Protein AF-A0A953S0T3-F1 (afdb_monomer)

Radius of gyration: 18.78 Å; Cα contacts (8 Å, |Δi|>4): 142; chains: 1; bounding box: 62×31×55 Å

Nearest PDB structures (foldseek):
  2xtl-assembly1_A  TM=3.309E-01  e=1.753E+00  Streptococcus agalactiae 515

Foldseek 3Di:
DDWDQFPLRWTKFFDEAPPVLLVQLQVLLVVQCVVVVHDPLVCPPDPVSLVVSCVSSVPDPSNVVSQQSRQQPMDINNHGDDPVCVVDVSSVRRVVVSSSVSCCRRPVVVSVVVSVPCVVVPPDDPPPPDPDD

Structure (mmCIF, N/CA/C/O backbone):
data_AF-A0A953S0T3-F1
#
_entry.id   AF-A0A953S0T3-F1
#
loop_
_atom_site.group_PDB
_atom_site.id
_atom_site.type_symbol
_atom_site.label_atom_id
_atom_site.label_alt_id
_atom_site.label_comp_id
_atom_site.label_asym_id
_atom_site.label_entity_id
_atom_site.label_seq_id
_atom_site.pdbx_PDB_ins_code
_atom_site.Cartn_x
_atom_site.Cartn_y
_atom_site.Cartn_z
_atom_site.occupancy
_atom_site.B_iso_or_equiv
_atom_site.auth_seq_id
_atom_site.auth_comp_id
_atom_site.auth_asym_id
_atom_site.auth_atom_id
_atom_site.pdbx_PDB_model_num
ATOM 1 N N . MET A 1 1 ? 7.755 2.060 11.336 1.00 82.44 1 MET A N 1
ATOM 2 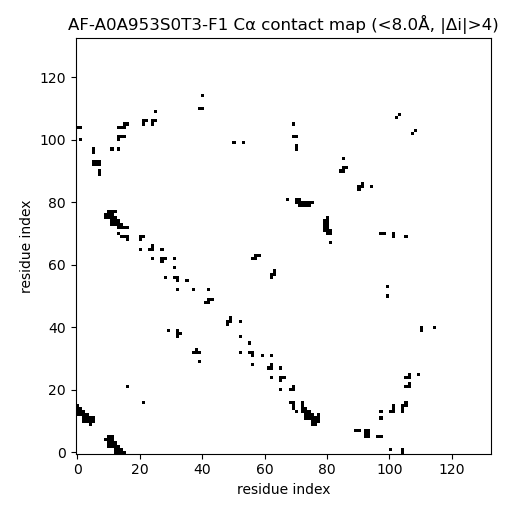C CA . MET A 1 1 ? 6.330 2.120 11.718 1.00 82.44 1 MET A CA 1
ATOM 3 C C . MET A 1 1 ? 5.862 3.518 11.387 1.00 82.44 1 MET A C 1
ATOM 5 O O . MET A 1 1 ? 6.546 4.447 11.795 1.00 82.44 1 MET A O 1
ATOM 9 N N . ASN A 1 2 ? 4.791 3.651 10.609 1.00 92.19 2 ASN A N 1
ATOM 10 C CA . ASN A 1 2 ? 4.176 4.945 10.306 1.00 92.19 2 ASN A CA 1
ATOM 11 C C . ASN A 1 2 ? 2.761 4.982 10.904 1.00 92.19 2 ASN A C 1
ATOM 13 O O . ASN A 1 2 ? 2.133 3.929 11.014 1.00 92.19 2 ASN A O 1
ATOM 17 N N . GLN A 1 3 ? 2.275 6.152 11.314 1.00 96.38 3 GLN A N 1
ATOM 18 C CA . GLN A 1 3 ? 0.939 6.319 11.888 1.00 96.38 3 GLN A CA 1
ATOM 19 C C . GLN A 1 3 ? 0.301 7.608 11.371 1.00 96.38 3 GLN A C 1
ATOM 21 O O . GLN A 1 3 ? 0.968 8.639 11.308 1.00 96.38 3 GLN A O 1
ATOM 26 N N . PHE A 1 4 ? -0.987 7.550 11.037 1.00 97.31 4 PHE A N 1
ATOM 27 C CA . PHE A 1 4 ? -1.764 8.708 10.597 1.00 97.31 4 PHE A CA 1
ATOM 28 C C . PHE A 1 4 ? -3.256 8.538 10.914 1.00 97.31 4 PHE A C 1
ATOM 30 O O . PHE A 1 4 ? -3.719 7.437 11.216 1.00 97.31 4 PHE A O 1
ATOM 37 N N . THR A 1 5 ? -4.007 9.636 10.853 1.00 97.94 5 THR A N 1
ATOM 38 C CA . THR A 1 5 ? -5.472 9.621 10.955 1.00 97.94 5 THR A CA 1
ATOM 39 C C . THR A 1 5 ? -6.051 9.586 9.548 1.00 97.94 5 THR A C 1
ATOM 41 O O . THR A 1 5 ? -5.805 10.515 8.783 1.00 97.94 5 THR A O 1
ATOM 44 N N . GLY A 1 6 ? -6.792 8.529 9.215 1.00 96.44 6 GLY A N 1
ATOM 45 C CA . GLY A 1 6 ? -7.418 8.379 7.902 1.00 96.44 6 GLY A CA 1
ATOM 46 C C . GLY A 1 6 ? -8.620 9.316 7.700 1.00 96.44 6 GLY A C 1
ATOM 47 O O . GLY A 1 6 ? -9.127 9.887 8.676 1.00 96.44 6 GLY A O 1
ATOM 48 N N . PRO A 1 7 ? -9.128 9.462 6.463 1.00 97.25 7 PRO A N 1
ATOM 49 C CA . PRO A 1 7 ? -10.272 10.315 6.142 1.00 97.25 7 PRO A CA 1
ATOM 50 C C . PRO A 1 7 ? -11.564 9.937 6.875 1.00 97.25 7 PRO A C 1
ATOM 52 O O . PRO A 1 7 ? -12.424 10.792 7.083 1.00 97.25 7 PRO A O 1
ATOM 55 N N . SER A 1 8 ? -11.713 8.681 7.308 1.00 96.75 8 SER A N 1
ATOM 56 C CA . SER A 1 8 ? -12.836 8.253 8.149 1.00 96.75 8 SER A CA 1
ATOM 57 C C . SER A 1 8 ? -12.698 8.697 9.619 1.00 96.75 8 SER A C 1
ATOM 59 O O . SER A 1 8 ? -13.555 8.371 10.440 1.00 96.75 8 SER A O 1
ATOM 61 N N . GLY A 1 9 ? -11.586 9.334 9.998 1.00 96.88 9 GLY A N 1
ATOM 62 C CA . GLY A 1 9 ? -11.219 9.632 11.385 1.00 96.88 9 GLY A CA 1
ATOM 63 C C . GLY A 1 9 ? -10.590 8.457 12.146 1.00 96.88 9 GLY A C 1
ATOM 64 O O . GLY A 1 9 ? -10.276 8.597 13.328 1.00 96.88 9 GLY A O 1
ATOM 65 N N . ALA A 1 10 ? -10.393 7.298 11.506 1.00 97.62 10 ALA A N 1
ATOM 66 C CA . ALA A 1 10 ? -9.772 6.141 12.143 1.00 97.62 10 ALA A CA 1
ATOM 67 C C . ALA A 1 10 ? -8.254 6.324 12.296 1.00 97.62 10 ALA A C 1
ATOM 69 O O . ALA A 1 10 ? -7.575 6.842 11.413 1.00 97.62 10 ALA A O 1
ATOM 70 N N . ASN A 1 11 ? -7.699 5.844 13.410 1.00 98.12 11 ASN A N 1
ATOM 71 C CA . ASN A 1 11 ? -6.252 5.797 13.604 1.00 98.12 11 ASN A CA 1
ATOM 72 C C . ASN A 1 11 ? -5.649 4.610 12.838 1.00 98.12 11 ASN A C 1
ATOM 74 O O 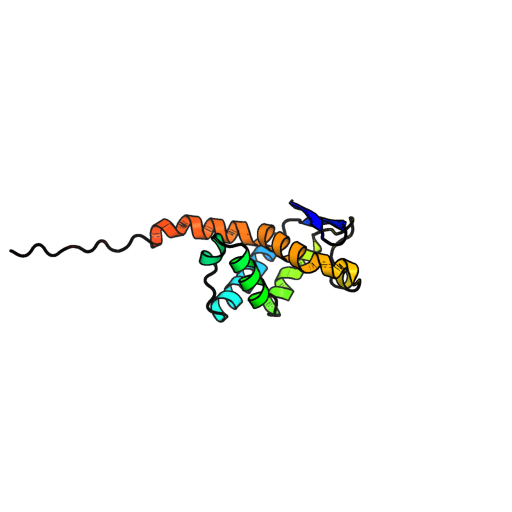. ASN A 1 11 ? -6.012 3.461 13.112 1.00 98.12 11 ASN A O 1
ATOM 78 N N . ILE A 1 12 ? -4.723 4.879 11.920 1.00 98.44 12 ILE A N 1
ATOM 79 C CA . ILE A 1 12 ? -4.066 3.884 11.072 1.00 98.44 12 ILE A CA 1
ATOM 80 C C . ILE A 1 12 ? -2.613 3.704 11.505 1.00 98.44 12 ILE A C 1
ATOM 82 O O . ILE A 1 12 ? -1.873 4.674 11.653 1.00 98.44 12 ILE A O 1
ATOM 86 N N . ILE A 1 13 ? -2.177 2.451 11.652 1.00 98.19 13 ILE A N 1
ATOM 87 C CA . ILE A 1 13 ? -0.785 2.091 11.943 1.00 98.19 13 ILE A CA 1
ATOM 88 C C . ILE A 1 13 ? -0.255 1.198 10.825 1.00 98.19 13 ILE A C 1
ATOM 90 O O . ILE A 1 13 ? -0.704 0.064 10.656 1.00 98.19 13 ILE A O 1
ATOM 94 N N . ILE A 1 14 ? 0.756 1.682 10.109 1.00 98.00 14 ILE A N 1
ATOM 95 C CA . ILE A 1 14 ? 1.440 0.956 9.042 1.00 98.00 14 ILE A CA 1
ATOM 96 C C . ILE A 1 14 ? 2.682 0.264 9.597 1.00 98.00 14 ILE A C 1
ATOM 98 O O . ILE A 1 14 ? 3.609 0.893 10.131 1.00 98.00 14 ILE A O 1
ATOM 102 N N . GLN A 1 15 ? 2.710 -1.057 9.446 1.00 97.06 15 GLN A N 1
ATOM 103 C CA . GLN A 1 15 ? 3.824 -1.898 9.863 1.00 97.06 15 GLN A CA 1
ATOM 104 C C . GLN A 1 15 ? 4.624 -2.368 8.652 1.00 97.06 15 GLN A C 1
ATOM 106 O O . GLN A 1 15 ? 4.063 -2.721 7.617 1.00 97.06 15 GLN A O 1
ATOM 111 N N . ALA A 1 16 ? 5.948 -2.404 8.803 1.00 96.81 16 ALA A N 1
ATOM 112 C CA . ALA A 1 16 ? 6.803 -3.011 7.796 1.00 96.81 16 ALA A CA 1
ATOM 113 C C . ALA A 1 16 ? 6.529 -4.521 7.723 1.00 96.81 16 ALA A C 1
ATOM 115 O O . ALA A 1 16 ? 6.386 -5.209 8.746 1.00 96.81 16 ALA A O 1
ATOM 116 N N . ALA A 1 17 ? 6.451 -5.023 6.501 1.00 97.00 17 ALA A N 1
ATOM 117 C CA . ALA A 1 17 ? 6.328 -6.429 6.201 1.00 97.00 17 ALA A CA 1
ATOM 118 C C . ALA A 1 17 ? 7.693 -7.125 6.306 1.00 97.00 17 ALA A C 1
ATOM 120 O O . ALA A 1 17 ? 8.742 -6.492 6.146 1.00 97.00 17 ALA A O 1
ATOM 121 N N . PRO A 1 18 ? 7.711 -8.440 6.579 1.00 97.06 18 PRO A N 1
ATOM 122 C CA . PRO A 1 18 ? 8.911 -9.242 6.442 1.00 97.06 18 PRO A CA 1
ATOM 123 C C . PRO A 1 18 ? 9.482 -9.127 5.028 1.00 97.06 18 PRO A C 1
ATOM 125 O O . PRO A 1 18 ? 8.752 -8.981 4.047 1.00 97.06 18 PRO A O 1
ATOM 128 N N . TRP A 1 19 ? 10.802 -9.271 4.922 1.00 95.94 19 TRP A N 1
ATOM 129 C CA . TRP A 1 19 ? 11.514 -9.169 3.650 1.00 95.94 19 TRP A CA 1
ATOM 130 C C . TRP A 1 19 ? 10.902 -9.986 2.491 1.00 95.94 19 TRP A C 1
ATOM 132 O O . TRP A 1 19 ? 10.799 -9.440 1.392 1.00 95.94 19 TRP A O 1
ATOM 142 N N . PRO A 1 20 ? 10.458 -11.249 2.682 1.00 97.44 20 PRO A N 1
ATOM 143 C CA . PRO A 1 20 ? 9.842 -12.019 1.602 1.00 97.44 20 PRO A CA 1
ATOM 144 C C . PRO A 1 20 ? 8.604 -11.356 0.990 1.00 97.44 20 PRO A C 1
ATOM 146 O O . PRO A 1 20 ? 8.437 -11.409 -0.226 1.00 97.44 20 PRO A O 1
ATOM 149 N N . ASP A 1 21 ? 7.766 -10.718 1.806 1.00 97.25 21 ASP A N 1
ATOM 150 C CA . ASP A 1 21 ? 6.511 -10.111 1.355 1.00 97.25 21 ASP A CA 1
ATOM 151 C C . ASP A 1 21 ? 6.781 -8.772 0.666 1.00 97.25 21 ASP A C 1
ATOM 153 O O . ASP A 1 21 ? 6.333 -8.555 -0.459 1.00 97.25 21 ASP A O 1
ATOM 157 N N . ALA A 1 22 ? 7.643 -7.936 1.258 1.00 95.19 22 ALA A N 1
ATOM 158 C CA . ALA A 1 22 ? 8.103 -6.696 0.631 1.00 95.19 22 ALA A CA 1
ATOM 159 C C . ALA A 1 22 ? 8.765 -6.953 -0.738 1.00 95.19 22 ALA A C 1
ATOM 161 O O . ALA A 1 22 ? 8.525 -6.235 -1.711 1.00 95.19 22 ALA A O 1
ATOM 162 N N . LYS A 1 23 ? 9.562 -8.026 -0.851 1.00 95.62 23 LYS A N 1
ATOM 163 C CA . LYS A 1 23 ? 10.194 -8.429 -2.114 1.00 95.62 23 LYS A CA 1
ATOM 164 C C . LYS A 1 23 ? 9.174 -8.919 -3.147 1.00 95.62 23 LYS A C 1
ATOM 166 O O . LYS A 1 23 ? 9.324 -8.591 -4.323 1.00 95.62 23 LYS A O 1
ATOM 171 N N . LYS A 1 24 ? 8.157 -9.687 -2.742 1.00 96.31 24 LYS A N 1
ATOM 172 C CA . LYS A 1 24 ? 7.068 -10.107 -3.642 1.00 96.31 24 LYS A CA 1
ATOM 173 C C . LYS A 1 24 ? 6.302 -8.900 -4.176 1.00 96.31 24 LYS A C 1
ATOM 175 O O . LYS A 1 24 ? 6.114 -8.816 -5.385 1.00 96.31 24 LYS A O 1
ATOM 180 N N . LEU A 1 25 ? 5.954 -7.952 -3.302 1.00 94.06 25 LEU A N 1
ATOM 181 C CA . LEU A 1 25 ? 5.289 -6.708 -3.687 1.00 94.06 25 LEU A CA 1
ATOM 182 C C . LEU A 1 25 ? 6.125 -5.923 -4.702 1.00 94.06 25 LEU A C 1
ATOM 184 O O . LEU A 1 25 ? 5.619 -5.570 -5.763 1.00 94.06 25 LEU A O 1
ATOM 188 N N . LYS A 1 26 ? 7.427 -5.741 -4.440 1.00 92.25 26 LYS A N 1
ATOM 189 C CA . LYS A 1 26 ? 8.361 -5.122 -5.397 1.00 92.25 26 LYS A CA 1
ATOM 190 C C . LYS A 1 26 ? 8.304 -5.805 -6.764 1.00 92.25 26 LYS A C 1
ATOM 192 O O . LYS A 1 26 ? 8.154 -5.127 -7.771 1.00 92.25 26 LYS A O 1
ATOM 197 N N . MET A 1 27 ? 8.442 -7.130 -6.804 1.00 93.25 27 MET A N 1
ATOM 198 C CA . MET A 1 27 ? 8.482 -7.883 -8.062 1.00 93.25 27 MET A CA 1
ATOM 199 C C . MET A 1 27 ? 7.167 -7.796 -8.844 1.00 93.25 27 MET A C 1
ATOM 201 O O . MET A 1 27 ? 7.204 -7.733 -10.071 1.00 93.25 27 MET A O 1
ATOM 205 N N . ALA A 1 28 ? 6.026 -7.804 -8.150 1.00 93.62 28 ALA A N 1
ATOM 206 C CA . ALA A 1 28 ? 4.718 -7.640 -8.774 1.00 93.62 28 ALA A CA 1
ATOM 207 C C . ALA A 1 28 ? 4.573 -6.234 -9.372 1.00 93.62 28 ALA A C 1
ATOM 209 O O . ALA A 1 28 ? 4.320 -6.101 -10.565 1.00 93.62 28 ALA A O 1
ATOM 210 N N . VAL A 1 29 ? 4.850 -5.193 -8.580 1.00 90.19 29 VAL A N 1
ATOM 211 C CA . VAL A 1 29 ? 4.784 -3.795 -9.030 1.00 90.19 29 VAL A CA 1
ATOM 212 C C . VAL A 1 29 ? 5.737 -3.538 -10.198 1.00 90.19 29 VAL A C 1
ATOM 214 O O . VAL A 1 29 ? 5.344 -2.908 -11.170 1.00 90.19 29 VAL A O 1
ATOM 217 N N . GLU A 1 30 ? 6.969 -4.052 -10.154 1.00 89.06 30 GLU A N 1
ATOM 218 C CA . GLU A 1 30 ? 7.938 -3.928 -11.253 1.00 89.06 30 GLU A CA 1
ATOM 219 C C . GLU A 1 30 ? 7.462 -4.575 -12.547 1.00 89.06 30 GLU A C 1
ATOM 221 O O . GLU A 1 30 ? 7.640 -3.998 -13.619 1.00 89.06 30 GLU A O 1
ATOM 226 N N . ARG A 1 31 ? 6.857 -5.761 -12.458 1.00 91.19 31 ARG A N 1
ATOM 227 C CA . ARG A 1 31 ? 6.341 -6.470 -13.628 1.00 91.19 31 ARG A CA 1
ATOM 228 C C . ARG A 1 31 ? 5.209 -5.691 -14.288 1.00 91.19 31 ARG A C 1
ATOM 230 O O . ARG A 1 31 ? 5.259 -5.476 -15.497 1.00 91.19 31 ARG A O 1
ATOM 237 N N . GLU A 1 32 ? 4.231 -5.260 -13.501 1.00 90.25 32 GLU A N 1
ATOM 238 C CA . GLU A 1 32 ? 3.064 -4.546 -14.023 1.00 90.25 32 GLU A CA 1
ATOM 239 C C . GLU A 1 32 ? 3.434 -3.144 -14.511 1.00 90.25 32 GLU A C 1
ATOM 241 O O . GLU A 1 32 ? 3.013 -2.725 -15.588 1.00 90.25 32 GLU A O 1
ATOM 246 N N . ALA A 1 33 ? 4.314 -2.443 -13.790 1.00 86.69 33 ALA A N 1
ATOM 247 C CA . ALA A 1 33 ? 4.839 -1.157 -14.231 1.00 86.69 33 ALA A CA 1
ATOM 248 C C . ALA A 1 33 ? 5.588 -1.281 -15.565 1.00 86.69 33 ALA A C 1
ATOM 250 O O . ALA A 1 33 ? 5.337 -0.493 -16.476 1.00 86.69 33 ALA A O 1
ATOM 251 N N . ALA A 1 34 ? 6.448 -2.294 -15.720 1.00 86.81 34 ALA A N 1
ATOM 252 C CA . ALA A 1 34 ? 7.141 -2.546 -16.981 1.00 86.81 34 ALA A CA 1
ATOM 253 C C . ALA A 1 34 ? 6.160 -2.859 -18.124 1.00 86.81 34 ALA A C 1
ATOM 255 O O . ALA A 1 34 ? 6.311 -2.315 -19.218 1.00 86.81 34 ALA A O 1
ATOM 256 N N . GLY A 1 35 ? 5.132 -3.677 -17.869 1.00 86.50 35 GLY A N 1
ATOM 257 C CA . GLY A 1 35 ? 4.078 -3.983 -18.843 1.00 86.50 35 GLY A CA 1
ATOM 258 C C . GLY A 1 35 ? 3.264 -2.755 -19.266 1.00 86.50 35 GLY A C 1
ATOM 259 O O . GLY A 1 35 ? 2.884 -2.634 -20.428 1.00 86.50 35 GLY A O 1
ATOM 260 N N . ALA A 1 36 ? 3.064 -1.806 -18.351 1.00 83.81 36 ALA A N 1
ATOM 261 C CA . ALA A 1 36 ? 2.359 -0.550 -18.595 1.00 83.81 36 ALA A CA 1
ATOM 262 C C . ALA A 1 36 ? 3.254 0.581 -19.147 1.00 83.81 36 ALA A C 1
ATOM 264 O O . ALA A 1 36 ? 2.783 1.710 -19.307 1.00 83.81 36 ALA A O 1
ATOM 265 N N . GLY A 1 37 ? 4.542 0.318 -19.406 1.00 82.88 37 GLY A N 1
ATOM 266 C CA . GLY A 1 37 ? 5.502 1.335 -19.849 1.00 82.88 37 GLY A CA 1
ATOM 267 C C . GLY A 1 37 ? 5.794 2.415 -18.798 1.00 82.88 37 GLY A C 1
ATOM 268 O O . GLY A 1 37 ? 6.174 3.531 -19.146 1.00 82.88 37 GLY A O 1
ATOM 269 N N . ILE A 1 38 ? 5.584 2.111 -17.515 1.00 81.44 38 ILE A N 1
ATOM 270 C CA . ILE A 1 38 ? 5.831 3.014 -16.390 1.00 81.44 38 ILE A CA 1
ATOM 271 C C . ILE A 1 38 ? 7.275 2.842 -15.931 1.00 81.44 38 ILE A C 1
ATOM 273 O O . ILE A 1 38 ? 7.683 1.778 -15.462 1.00 81.44 38 ILE A O 1
ATOM 277 N N . ASN A 1 39 ? 8.043 3.922 -15.998 1.00 78.38 39 ASN A N 1
ATOM 278 C CA . ASN A 1 39 ? 9.364 3.962 -15.401 1.00 78.38 39 ASN A CA 1
ATOM 279 C C . ASN A 1 39 ? 9.246 4.244 -13.896 1.00 78.38 39 ASN A C 1
ATOM 281 O O . ASN A 1 39 ? 8.967 5.365 -13.474 1.00 78.38 39 ASN A O 1
ATOM 285 N N . LEU A 1 40 ? 9.488 3.222 -13.072 1.00 73.88 40 LEU A N 1
ATOM 286 C CA . LEU A 1 40 ? 9.421 3.332 -11.610 1.00 73.88 40 LEU A CA 1
ATOM 287 C C . LEU A 1 40 ? 10.411 4.351 -11.024 1.00 73.88 40 LEU A C 1
ATOM 289 O O . LEU A 1 40 ? 10.206 4.829 -9.911 1.00 73.88 40 LEU A O 1
ATOM 293 N N . LEU A 1 41 ? 11.476 4.695 -11.754 1.00 71.69 41 LEU A N 1
ATOM 294 C CA . LEU A 1 41 ? 12.440 5.711 -11.329 1.00 71.69 41 LEU A CA 1
ATOM 295 C C . LEU A 1 41 ? 11.879 7.132 -11.448 1.00 71.69 41 LEU A C 1
ATOM 297 O O . LEU A 1 41 ? 12.296 8.007 -10.690 1.00 71.69 41 LEU A O 1
ATOM 301 N N . ASP A 1 42 ? 10.902 7.346 -12.333 1.00 67.00 42 ASP A N 1
ATOM 302 C CA . ASP A 1 42 ? 10.253 8.647 -12.529 1.00 67.00 42 ASP A CA 1
ATOM 303 C C . ASP A 1 42 ? 9.206 8.933 -11.434 1.00 67.00 42 ASP A C 1
ATOM 305 O O . ASP A 1 42 ? 8.773 10.070 -11.258 1.00 67.00 42 ASP A O 1
ATOM 309 N N . LEU A 1 43 ? 8.862 7.928 -10.615 1.00 64.81 43 LEU A N 1
ATOM 310 C CA . LEU A 1 43 ? 7.938 8.057 -9.480 1.00 64.81 43 LEU A CA 1
ATOM 311 C C . LEU A 1 43 ? 8.508 8.853 -8.300 1.00 64.81 43 LEU A C 1
ATOM 313 O O . LEU A 1 43 ? 7.798 9.109 -7.332 1.00 64.81 43 LEU A O 1
ATOM 317 N N . LYS A 1 44 ? 9.785 9.245 -8.350 1.00 61.78 44 LYS A N 1
ATOM 318 C CA . LYS A 1 44 ? 10.466 9.926 -7.241 1.00 61.78 44 LYS A CA 1
ATOM 319 C C . LYS A 1 44 ? 10.030 11.378 -7.020 1.00 61.78 44 LYS A C 1
ATOM 321 O O . LYS A 1 44 ? 10.334 11.929 -5.966 1.00 61.78 44 LYS A O 1
ATOM 326 N N . SER A 1 45 ? 9.375 11.996 -8.000 1.00 52.53 45 SER A N 1
ATOM 327 C CA . SER A 1 45 ? 9.317 13.463 -8.080 1.00 52.53 45 SER A CA 1
ATOM 328 C C . SER A 1 45 ? 7.914 14.053 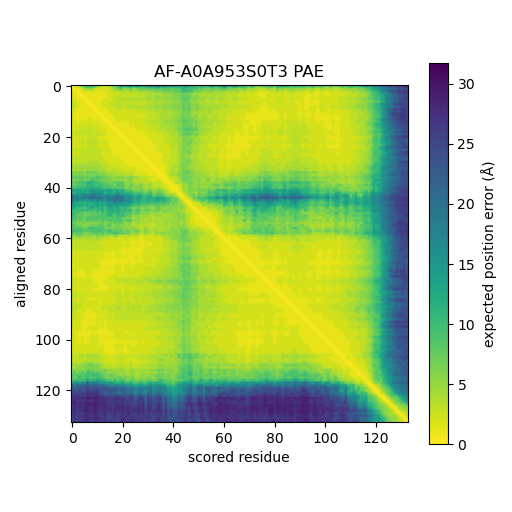-7.973 1.00 52.53 45 SER A C 1
ATOM 330 O O . SER A 1 45 ? 7.786 15.262 -7.802 1.00 52.53 45 SER A O 1
ATOM 332 N N . ASP A 1 46 ? 6.867 13.233 -8.062 1.00 57.62 46 ASP A N 1
ATOM 333 C CA . ASP A 1 46 ? 5.494 13.727 -8.089 1.00 57.62 46 ASP A CA 1
ATOM 334 C C . ASP A 1 46 ? 4.535 12.761 -7.383 1.00 57.62 46 ASP A C 1
ATOM 336 O O . ASP A 1 46 ? 4.372 11.607 -7.786 1.00 57.62 46 ASP A O 1
ATOM 340 N N . ALA A 1 47 ? 3.866 13.251 -6.335 1.00 59.50 47 ALA A N 1
ATOM 341 C CA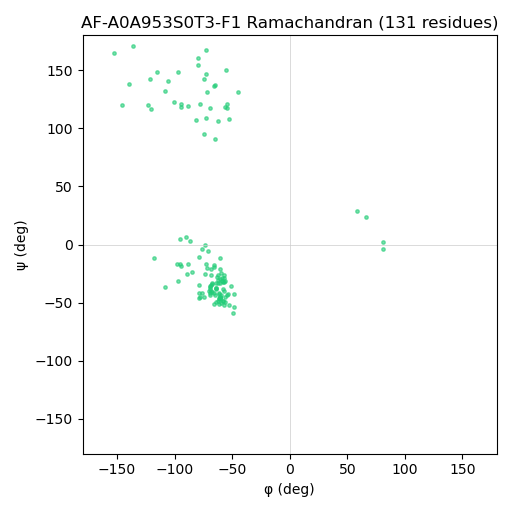 . ALA A 1 47 ? 2.803 12.521 -5.652 1.00 59.50 47 ALA A CA 1
ATOM 342 C C . ALA A 1 47 ? 1.677 12.126 -6.626 1.00 59.50 47 ALA A C 1
ATOM 344 O O . ALA A 1 47 ? 1.101 11.048 -6.488 1.00 59.50 47 ALA A O 1
ATOM 345 N N . SER A 1 48 ? 1.415 12.946 -7.652 1.00 65.12 48 SER A N 1
ATOM 346 C CA . SER A 1 48 ? 0.443 12.643 -8.707 1.00 65.12 48 SER A CA 1
ATOM 347 C C . SER A 1 48 ? 0.905 11.485 -9.609 1.00 65.12 48 SER A C 1
ATOM 349 O O . SER A 1 48 ? 0.097 10.640 -10.008 1.00 65.12 48 SER A O 1
ATOM 351 N N . GLY A 1 49 ? 2.217 11.382 -9.852 1.00 66.75 49 GLY A N 1
ATOM 352 C CA . GLY A 1 49 ? 2.845 10.285 -10.588 1.00 66.75 49 GLY A CA 1
ATOM 353 C C . GLY A 1 49 ? 2.783 8.965 -9.823 1.00 66.75 49 GLY A C 1
ATOM 354 O O . GLY A 1 49 ? 2.458 7.932 -10.406 1.00 66.75 49 GLY A O 1
ATOM 355 N N . ILE A 1 50 ? 2.997 9.009 -8.504 1.00 68.38 50 ILE A N 1
ATOM 356 C CA . ILE A 1 50 ? 2.837 7.849 -7.615 1.00 68.38 50 ILE A CA 1
ATOM 357 C C . ILE A 1 50 ? 1.385 7.368 -7.620 1.00 68.38 50 ILE A C 1
ATOM 359 O O . ILE A 1 50 ? 1.150 6.185 -7.837 1.00 68.38 50 ILE A O 1
ATOM 363 N N . VAL A 1 51 ? 0.409 8.266 -7.448 1.00 71.38 51 VAL A N 1
ATOM 364 C CA . VAL A 1 51 ? -1.021 7.905 -7.475 1.00 71.38 51 VAL A CA 1
ATOM 365 C C . VAL A 1 51 ? -1.412 7.305 -8.825 1.00 71.38 51 VAL A C 1
ATOM 367 O O . VAL A 1 51 ? -2.043 6.256 -8.866 1.00 71.38 51 VAL A O 1
ATOM 370 N N . SER A 1 52 ? -0.990 7.913 -9.935 1.00 73.19 52 SER A N 1
ATOM 371 C CA . SER A 1 52 ? -1.295 7.408 -11.281 1.00 73.19 52 SER A CA 1
ATOM 372 C C . SER A 1 52 ? -0.671 6.039 -11.548 1.00 73.19 52 SER A C 1
ATOM 374 O O . SER A 1 52 ? -1.289 5.193 -12.192 1.00 73.19 52 SER A O 1
ATOM 376 N N . ALA A 1 53 ? 0.549 5.803 -11.060 1.00 75.06 53 ALA A N 1
ATOM 377 C CA . ALA A 1 53 ? 1.193 4.503 -11.170 1.00 75.06 53 ALA A CA 1
ATOM 378 C C . ALA A 1 53 ? 0.504 3.460 -10.294 1.00 75.06 53 ALA A C 1
ATOM 380 O O . ALA A 1 53 ? 0.240 2.367 -10.784 1.00 75.06 53 ALA A O 1
ATOM 381 N N . ILE A 1 54 ? 0.149 3.818 -9.056 1.00 77.69 54 ILE A N 1
ATOM 382 C CA . ILE A 1 54 ? -0.613 2.964 -8.142 1.00 77.69 54 ILE A CA 1
ATOM 383 C C . ILE A 1 54 ? -1.937 2.565 -8.783 1.00 77.69 54 ILE A C 1
ATOM 385 O O . ILE A 1 54 ? -2.177 1.379 -8.922 1.00 77.69 54 ILE A O 1
ATOM 389 N N . LEU A 1 55 ? -2.735 3.506 -9.291 1.00 81.75 55 LEU A N 1
ATOM 390 C CA . LEU A 1 55 ? -4.018 3.198 -9.939 1.00 81.75 55 LEU A CA 1
ATOM 391 C C . LEU A 1 55 ? -3.886 2.267 -11.155 1.00 81.75 55 LEU A C 1
ATOM 393 O O . LEU A 1 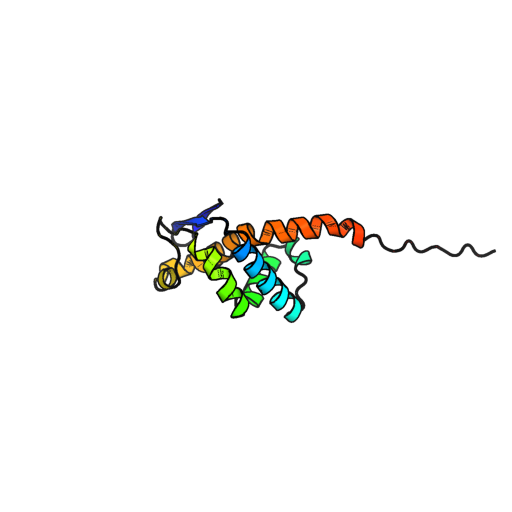55 ? -4.817 1.535 -11.473 1.00 81.75 55 LEU A O 1
ATOM 397 N N . ARG A 1 56 ? -2.744 2.289 -11.852 1.00 81.62 56 ARG A N 1
ATOM 398 C CA . ARG A 1 56 ? -2.484 1.383 -12.981 1.00 81.62 56 ARG A CA 1
ATOM 399 C C . ARG A 1 56 ? -2.080 -0.018 -12.538 1.00 81.62 56 ARG A C 1
ATOM 401 O O . ARG A 1 56 ? -2.425 -0.970 -13.227 1.00 81.62 56 ARG A O 1
ATOM 408 N N . VAL A 1 57 ? -1.343 -0.142 -11.436 1.00 83.75 57 VAL A N 1
ATOM 409 C CA . VAL A 1 57 ? -0.889 -1.445 -10.923 1.00 83.75 57 VAL A CA 1
ATOM 410 C C . VAL A 1 57 ? -1.889 -2.084 -9.956 1.00 83.75 57 VAL A C 1
ATOM 412 O O . VAL A 1 57 ? -1.913 -3.301 -9.852 1.00 83.75 57 VAL A O 1
ATOM 415 N N . ASP A 1 58 ? -2.729 -1.294 -9.285 1.00 82.62 58 ASP A N 1
ATOM 416 C CA . ASP A 1 58 ? -3.754 -1.742 -8.327 1.00 82.62 58 ASP A CA 1
ATOM 417 C C . ASP A 1 58 ? -4.811 -2.632 -8.993 1.00 82.62 58 ASP A C 1
ATOM 419 O O . ASP A 1 58 ? -5.307 -3.574 -8.391 1.00 82.62 58 ASP A O 1
ATOM 423 N N . GLY A 1 59 ? -5.083 -2.413 -10.284 1.00 83.50 59 GLY A N 1
ATOM 424 C CA . GLY A 1 59 ? -5.979 -3.265 -11.068 1.00 83.50 59 GLY A CA 1
ATOM 425 C C . GLY A 1 59 ? -5.407 -4.636 -11.456 1.00 83.50 59 GLY A C 1
ATOM 426 O O . GLY A 1 59 ? -6.088 -5.381 -12.156 1.00 83.50 59 GLY A O 1
ATOM 427 N N . ALA A 1 60 ? -4.168 -4.964 -11.074 1.00 91.44 60 ALA A N 1
ATOM 428 C CA . ALA A 1 60 ? -3.534 -6.230 -11.419 1.00 91.44 60 ALA A CA 1
ATOM 429 C C . ALA A 1 60 ? -3.593 -7.232 -10.257 1.00 91.44 60 ALA A C 1
ATOM 431 O O . ALA A 1 60 ? -3.010 -7.001 -9.195 1.00 91.44 60 ALA A O 1
ATOM 432 N N . ASP A 1 61 ? -4.176 -8.409 -10.506 1.00 93.88 61 ASP A N 1
ATOM 433 C CA . ASP A 1 61 ? -4.317 -9.497 -9.521 1.00 93.88 61 ASP A CA 1
ATOM 434 C C . ASP A 1 61 ? -2.992 -9.860 -8.827 1.00 93.88 61 ASP A C 1
ATOM 436 O O . ASP A 1 61 ? -2.948 -10.186 -7.642 1.00 93.88 61 ASP A O 1
ATOM 440 N N . ALA A 1 62 ? -1.877 -9.801 -9.564 1.00 93.88 62 ALA A N 1
ATOM 441 C CA . ALA A 1 62 ? -0.555 -10.117 -9.031 1.00 93.88 62 ALA A CA 1
ATOM 442 C C . ALA A 1 62 ? -0.067 -9.095 -7.990 1.00 93.88 62 ALA A C 1
ATOM 444 O O . ALA A 1 62 ? 0.674 -9.461 -7.074 1.00 93.88 62 ALA A O 1
ATOM 445 N N . VAL A 1 63 ? -0.446 -7.825 -8.146 1.00 93.62 63 VAL A N 1
ATOM 446 C CA . VAL A 1 63 ? -0.086 -6.743 -7.224 1.00 93.62 63 VAL A CA 1
ATOM 447 C C . VAL A 1 63 ? -0.981 -6.803 -6.000 1.00 93.62 63 VAL A C 1
ATOM 449 O O . VAL A 1 63 ? -0.447 -6.799 -4.892 1.00 93.62 63 VAL A O 1
ATOM 452 N N . ASP A 1 64 ? -2.290 -6.969 -6.190 1.00 93.44 64 ASP A N 1
ATOM 453 C CA . ASP A 1 64 ? -3.250 -7.131 -5.095 1.00 93.44 64 ASP A CA 1
ATOM 454 C C . ASP A 1 64 ? -2.869 -8.318 -4.187 1.00 93.44 64 ASP A C 1
ATOM 456 O O . ASP A 1 64 ? -2.645 -8.161 -2.982 1.00 93.44 64 ASP A O 1
ATOM 460 N N . ALA A 1 65 ? -2.601 -9.490 -4.776 1.00 95.50 65 ALA A N 1
ATOM 461 C CA . ALA A 1 65 ? -2.175 -10.678 -4.034 1.00 95.50 65 ALA A CA 1
ATOM 462 C C . ALA A 1 65 ? -0.848 -10.491 -3.268 1.00 95.50 65 ALA A C 1
ATOM 464 O O . ALA A 1 65 ? -0.622 -11.128 -2.234 1.00 95.50 65 ALA A O 1
ATOM 465 N N . ALA A 1 66 ? 0.057 -9.641 -3.763 1.00 96.06 66 ALA A N 1
ATOM 466 C CA . ALA A 1 66 ? 1.324 -9.339 -3.096 1.00 96.06 66 ALA A CA 1
ATOM 467 C C . ALA A 1 66 ? 1.200 -8.224 -2.040 1.00 96.06 66 ALA A C 1
ATOM 469 O O . ALA A 1 66 ? 2.012 -8.159 -1.111 1.00 96.06 66 ALA A O 1
ATOM 470 N N . LEU A 1 67 ? 0.191 -7.362 -2.164 1.00 95.56 67 LEU A N 1
ATOM 471 C CA . LEU A 1 67 ? -0.086 -6.245 -1.270 1.00 95.56 67 LEU A CA 1
ATOM 472 C C . LEU A 1 67 ? -0.775 -6.707 0.019 1.00 95.56 67 LEU A C 1
ATOM 474 O O . LEU A 1 67 ? -0.387 -6.269 1.106 1.00 95.56 67 LEU A O 1
ATOM 478 N N . TRP A 1 68 ? -1.731 -7.635 -0.069 1.00 96.38 68 TRP A N 1
ATOM 479 C CA . TRP A 1 68 ? -2.498 -8.109 1.090 1.00 96.38 68 TRP A CA 1
ATOM 480 C C . TRP A 1 68 ? -1.661 -8.639 2.261 1.00 96.38 68 TRP A C 1
ATOM 482 O O . TRP A 1 68 ? -1.928 -8.244 3.399 1.00 96.38 68 TRP A O 1
ATOM 492 N N . PRO A 1 69 ? -0.603 -9.447 2.054 1.00 97.06 69 PRO A N 1
ATOM 493 C CA . PRO A 1 69 ? 0.289 -9.852 3.142 1.00 97.06 69 PRO A CA 1
ATOM 494 C C . PRO A 1 69 ? 0.958 -8.670 3.862 1.00 97.06 69 PRO A C 1
ATOM 496 O O . PRO A 1 69 ? 1.211 -8.741 5.068 1.00 97.06 69 PRO A O 1
ATOM 499 N N . CYS A 1 70 ? 1.220 -7.569 3.149 1.00 96.88 70 CYS A N 1
ATOM 500 C CA . CYS A 1 70 ? 1.755 -6.341 3.735 1.00 96.88 70 CYS A CA 1
ATOM 501 C C . CYS A 1 70 ? 0.673 -5.590 4.534 1.00 96.88 70 CYS A C 1
ATOM 503 O O . CYS A 1 70 ? 0.917 -5.176 5.672 1.00 96.88 70 CYS A O 1
ATOM 505 N N . LEU A 1 71 ? -0.537 -5.465 3.976 1.00 97.00 71 LEU A N 1
ATOM 506 C CA . LEU A 1 71 ? -1.681 -4.817 4.629 1.00 97.00 71 LEU A CA 1
ATOM 507 C C . LEU A 1 71 ? -2.139 -5.557 5.890 1.00 97.00 71 LEU A C 1
ATOM 509 O O . LEU A 1 71 ? -2.418 -4.910 6.895 1.00 97.00 71 LEU A O 1
ATOM 513 N N . ALA A 1 72 ? -2.115 -6.893 5.896 1.00 97.31 72 ALA A N 1
ATOM 514 C CA . ALA A 1 72 ? -2.559 -7.738 7.012 1.00 97.31 72 ALA A CA 1
ATOM 515 C C . ALA A 1 72 ? -1.782 -7.529 8.330 1.00 97.31 72 ALA A C 1
ATOM 517 O O . ALA A 1 72 ? -2.162 -8.029 9.396 1.00 97.31 72 ALA A O 1
ATOM 518 N N . ARG A 1 73 ? -0.660 -6.806 8.269 1.00 97.00 73 ARG A N 1
ATOM 519 C CA . ARG A 1 73 ? 0.158 -6.422 9.428 1.00 97.00 73 ARG A CA 1
ATOM 520 C C . ARG A 1 73 ? -0.191 -5.042 9.972 1.00 97.00 73 ARG A C 1
ATOM 522 O O . ARG A 1 73 ? 0.193 -4.713 11.092 1.00 97.00 73 ARG A O 1
ATOM 529 N N . CYS A 1 74 ? -0.868 -4.229 9.177 1.00 98.00 74 CYS A N 1
ATOM 530 C CA . CYS A 1 74 ? -1.277 -2.886 9.539 1.00 98.00 74 CYS A CA 1
ATOM 531 C C . CYS A 1 74 ? -2.534 -2.932 10.416 1.00 98.00 74 CYS A C 1
ATOM 533 O O . CYS A 1 74 ? -3.254 -3.934 10.454 1.00 98.00 74 CYS A O 1
ATOM 535 N N . LEU A 1 75 ? -2.781 -1.844 11.146 1.00 98.38 75 LEU A N 1
ATOM 536 C CA . LEU A 1 75 ? -3.931 -1.716 12.035 1.00 98.38 75 LEU A CA 1
ATOM 537 C C . LEU A 1 75 ? -4.797 -0.519 11.640 1.00 98.38 75 LEU A C 1
ATOM 539 O O . LEU A 1 75 ? -4.263 0.543 11.327 1.00 98.38 75 LEU A O 1
ATOM 543 N N . ARG A 1 76 ? -6.117 -0.671 11.751 1.00 97.62 76 ARG A N 1
ATOM 544 C CA . ARG A 1 76 ? -7.121 0.395 11.679 1.00 97.62 76 ARG A CA 1
ATOM 545 C C . ARG A 1 76 ? -7.940 0.382 12.965 1.00 97.62 76 ARG A C 1
ATOM 547 O O . ARG A 1 76 ? -8.524 -0.637 13.316 1.00 97.62 76 ARG A O 1
ATOM 554 N N . GLY A 1 77 ? -7.939 1.483 13.714 1.00 96.56 77 GLY A N 1
ATOM 555 C CA . GLY A 1 77 ? -8.640 1.559 15.004 1.00 96.56 77 GLY A CA 1
ATOM 556 C C . GLY A 1 77 ? -8.171 0.501 16.016 1.00 96.56 77 GLY A C 1
ATOM 557 O O . GLY A 1 77 ? -8.955 0.040 16.837 1.00 96.56 77 GLY A O 1
ATOM 558 N N . GLY A 1 78 ? -6.909 0.066 15.924 1.00 96.50 78 GLY A N 1
ATOM 559 C CA . GLY A 1 78 ? -6.345 -1.007 16.752 1.00 96.50 78 GLY A CA 1
ATOM 560 C C . GLY A 1 78 ? -6.672 -2.435 16.291 1.00 96.50 78 GLY A C 1
ATOM 561 O O . GLY A 1 78 ? -6.136 -3.383 16.859 1.00 96.50 78 GLY A O 1
ATOM 562 N N . GLN A 1 79 ? -7.492 -2.611 15.252 1.00 97.50 79 GLN A N 1
ATOM 563 C CA . GLN A 1 79 ? -7.810 -3.914 14.665 1.00 97.50 79 GLN A CA 1
ATOM 564 C C . GLN A 1 79 ? -6.940 -4.190 13.441 1.00 97.50 79 GLN A C 1
ATOM 566 O O . GLN A 1 79 ? -6.563 -3.262 12.731 1.00 97.50 79 GLN A O 1
ATOM 571 N N . LYS A 1 80 ? -6.610 -5.461 13.188 1.00 97.88 80 LYS A N 1
ATOM 572 C CA . LYS A 1 80 ? -5.864 -5.845 11.983 1.00 97.88 80 LYS A CA 1
ATOM 573 C C . LYS A 1 80 ? -6.687 -5.569 10.737 1.00 97.88 80 LYS A C 1
ATOM 575 O O . LYS A 1 80 ? -7.868 -5.895 10.704 1.00 97.88 80 LYS A O 1
ATOM 580 N N . ILE A 1 81 ? -6.026 -5.026 9.724 1.00 97.88 81 ILE A N 1
ATOM 581 C CA . ILE A 1 81 ? -6.632 -4.849 8.410 1.00 97.88 81 ILE A CA 1
ATOM 582 C C . ILE A 1 81 ? -6.767 -6.219 7.742 1.00 97.88 81 ILE A C 1
ATOM 584 O O . ILE A 1 81 ? -5.826 -7.009 7.707 1.00 97.88 81 ILE A O 1
ATOM 588 N N . THR A 1 82 ? -7.952 -6.488 7.218 1.00 97.56 82 THR A N 1
ATOM 589 C CA . THR A 1 82 ? -8.304 -7.649 6.395 1.00 97.56 82 THR A CA 1
ATOM 590 C C . THR A 1 82 ? -9.153 -7.171 5.221 1.00 97.56 82 THR A C 1
ATOM 592 O O . THR A 1 82 ? -9.611 -6.029 5.227 1.00 97.56 82 THR A O 1
ATOM 595 N N . GLU A 1 83 ? -9.425 -8.028 4.239 1.00 95.25 83 GLU A N 1
ATOM 596 C CA . GLU A 1 83 ? -10.374 -7.705 3.160 1.00 95.25 83 GLU A CA 1
ATOM 597 C C . GLU A 1 83 ? -11.735 -7.254 3.720 1.00 95.25 83 GLU A C 1
ATOM 599 O O . GLU A 1 83 ? -12.260 -6.214 3.328 1.00 95.25 83 GLU A O 1
ATOM 604 N N . GLN A 1 84 ? -12.230 -7.942 4.757 1.00 97.81 84 GLN A N 1
ATOM 605 C CA . GLN A 1 84 ? -13.509 -7.628 5.412 1.00 97.81 84 GLN A CA 1
ATOM 606 C C . GLN A 1 84 ? -13.505 -6.277 6.138 1.00 97.81 84 GLN A C 1
ATOM 608 O O . GLN A 1 84 ? -14.564 -5.733 6.439 1.00 97.81 84 GLN A O 1
ATOM 613 N N . THR A 1 85 ? -12.330 -5.700 6.419 1.00 97.25 85 THR A N 1
ATOM 614 C CA . THR A 1 85 ? -12.248 -4.340 6.980 1.00 97.25 85 THR A CA 1
ATOM 615 C C . THR A 1 85 ? -12.925 -3.332 6.057 1.00 97.25 85 THR A C 1
ATOM 617 O O . THR A 1 85 ? -13.514 -2.373 6.544 1.00 97.25 85 THR A O 1
ATOM 620 N N . PHE A 1 86 ? -12.879 -3.562 4.743 1.00 97.06 86 PHE A N 1
ATOM 621 C CA . PHE A 1 86 ? -13.437 -2.667 3.733 1.00 97.06 86 PHE A CA 1
ATOM 622 C C . PHE A 1 86 ? -14.855 -3.056 3.285 1.00 97.06 86 PHE A C 1
ATOM 624 O O . PHE A 1 86 ? -15.427 -2.386 2.420 1.00 97.06 86 PHE A O 1
ATOM 631 N N . ASP A 1 87 ? -15.470 -4.070 3.905 1.00 97.25 87 ASP A N 1
ATOM 632 C CA . ASP A 1 87 ? -16.907 -4.323 3.753 1.00 97.25 87 ASP A CA 1
ATOM 633 C C . ASP A 1 87 ? -17.723 -3.151 4.326 1.00 97.25 87 ASP A C 1
ATOM 635 O O . ASP A 1 87 ? -18.750 -2.785 3.748 1.00 97.25 87 ASP A O 1
ATOM 639 N N . ASP A 1 88 ? -17.217 -2.503 5.386 1.00 96.75 88 ASP A N 1
ATOM 640 C CA . ASP A 1 88 ? -17.732 -1.244 5.934 1.00 96.75 88 ASP A CA 1
ATOM 641 C C . ASP A 1 88 ? -17.474 -0.068 4.964 1.00 96.75 88 ASP A C 1
ATOM 643 O O . ASP A 1 88 ? -16.314 0.279 4.707 1.00 96.75 88 ASP A O 1
ATOM 647 N N . PRO A 1 89 ? -18.526 0.598 4.444 1.00 97.12 89 PRO A N 1
ATOM 648 C CA . PRO A 1 89 ? -18.378 1.747 3.555 1.00 97.12 89 PRO A CA 1
ATOM 649 C C . PRO A 1 89 ? -17.548 2.897 4.137 1.00 97.12 89 PRO A C 1
ATOM 651 O O . PRO A 1 89 ? -16.872 3.589 3.376 1.00 97.12 89 PR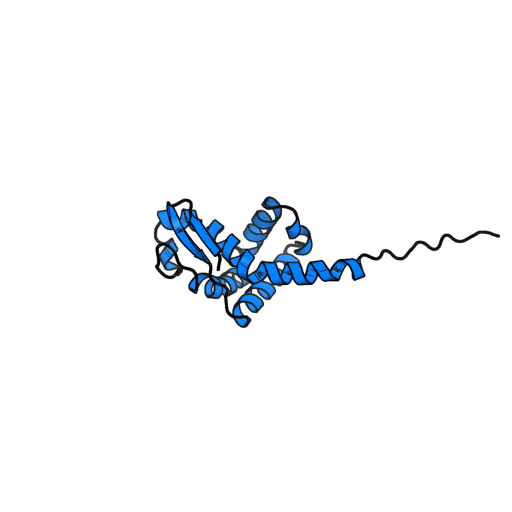O A O 1
ATOM 654 N N . GLU A 1 90 ? -17.563 3.107 5.457 1.00 96.56 90 GLU A N 1
ATOM 655 C CA . GLU A 1 90 ? -16.758 4.165 6.078 1.00 96.56 90 GLU A CA 1
ATOM 656 C C . GLU A 1 90 ? -15.261 3.848 6.018 1.00 96.56 90 GLU A C 1
ATOM 658 O O . GLU A 1 90 ? -14.452 4.742 5.770 1.00 96.56 90 GLU A O 1
ATOM 663 N N . ALA A 1 91 ? -14.879 2.576 6.155 1.00 96.94 91 ALA A N 1
ATOM 664 C CA . ALA A 1 91 ? -13.488 2.142 6.054 1.00 96.94 91 ALA A CA 1
ATOM 665 C C . ALA A 1 91 ? -12.914 2.267 4.636 1.00 96.94 91 ALA A C 1
ATOM 667 O O . ALA A 1 91 ? -11.709 2.460 4.472 1.00 96.94 91 ALA A O 1
ATOM 668 N N . ARG A 1 92 ? -13.761 2.220 3.597 1.00 97.19 92 ARG A N 1
ATOM 669 C CA . ARG A 1 92 ? -13.330 2.390 2.194 1.00 97.19 92 ARG A CA 1
ATOM 670 C C . ARG A 1 92 ? -12.716 3.761 1.924 1.00 97.19 92 ARG A C 1
ATOM 672 O O . ARG A 1 92 ? -11.880 3.875 1.033 1.00 97.19 92 ARG A O 1
ATOM 679 N N . LYS A 1 93 ? -13.081 4.786 2.704 1.00 96.94 93 LYS A N 1
ATOM 680 C CA . LYS A 1 93 ? -12.493 6.133 2.604 1.00 96.94 93 LYS A CA 1
ATOM 681 C C . LYS A 1 93 ? -10.997 6.140 2.922 1.00 96.94 93 LYS A C 1
ATOM 683 O O . LYS A 1 93 ? -10.276 6.977 2.393 1.00 96.94 93 LYS A O 1
ATOM 688 N N . ASP A 1 94 ? -10.541 5.199 3.747 1.00 97.00 94 ASP A N 1
ATOM 689 C CA . ASP A 1 94 ? -9.141 5.093 4.151 1.00 97.00 94 ASP A CA 1
ATOM 690 C C . ASP A 1 94 ? -8.312 4.229 3.183 1.00 97.00 94 ASP A C 1
ATOM 692 O O . ASP A 1 94 ? -7.086 4.300 3.210 1.00 97.00 94 ASP A O 1
ATOM 696 N N . TYR A 1 95 ? -8.951 3.420 2.324 1.00 95.50 95 TYR A N 1
ATOM 697 C CA . TYR A 1 95 ? -8.298 2.351 1.553 1.00 95.50 95 TYR A CA 1
ATOM 698 C C . TYR A 1 95 ? -7.035 2.819 0.823 1.00 95.50 95 TYR A C 1
ATOM 700 O O . TYR A 1 95 ? -5.943 2.323 1.100 1.00 95.50 95 TYR A O 1
ATOM 708 N N . TYR A 1 96 ? -7.151 3.816 -0.057 1.00 93.88 96 TYR A N 1
ATOM 709 C CA . TYR A 1 96 ? -6.014 4.240 -0.873 1.00 93.88 96 TYR A CA 1
ATOM 710 C C . TYR A 1 96 ? -4.896 4.896 -0.060 1.00 93.88 96 TYR A C 1
ATOM 712 O O . TYR A 1 96 ? -3.730 4.692 -0.385 1.00 93.88 96 TYR A O 1
ATOM 720 N N . GLU A 1 97 ? -5.201 5.634 1.010 1.00 93.38 97 GLU A N 1
ATOM 721 C CA . GLU A 1 97 ? -4.150 6.190 1.874 1.00 93.38 97 GLU A CA 1
ATOM 722 C C . GLU A 1 97 ? -3.382 5.080 2.595 1.00 93.38 97 GLU A C 1
ATOM 724 O O . GLU A 1 97 ? -2.151 5.106 2.645 1.00 93.38 97 GLU A O 1
ATOM 729 N N . ILE A 1 98 ? -4.091 4.058 3.086 1.00 95.88 98 ILE A N 1
ATOM 730 C CA . ILE A 1 98 ? -3.472 2.881 3.703 1.00 95.88 98 ILE A CA 1
ATOM 731 C C . ILE A 1 98 ? -2.584 2.160 2.686 1.00 95.88 98 ILE A C 1
ATOM 733 O O . ILE A 1 98 ? -1.442 1.832 3.010 1.00 95.88 98 ILE A O 1
ATOM 737 N N . VAL A 1 99 ? -3.074 1.936 1.462 1.00 94.31 99 VAL A N 1
ATOM 738 C CA . VAL A 1 99 ? -2.308 1.294 0.384 1.00 94.31 99 VAL A CA 1
ATOM 739 C C . VAL A 1 99 ? -1.052 2.098 0.051 1.00 94.31 99 VAL A C 1
ATOM 741 O O . VAL A 1 99 ? 0.047 1.541 0.067 1.00 94.31 99 VAL A O 1
ATOM 744 N N . ILE A 1 100 ? -1.179 3.409 -0.175 1.00 91.62 100 ILE A N 1
ATOM 745 C CA . ILE A 1 100 ? -0.058 4.300 -0.502 1.00 91.62 100 ILE A CA 1
ATOM 746 C C . ILE A 1 100 ? 1.004 4.260 0.599 1.00 91.62 100 ILE A C 1
ATOM 748 O O . ILE A 1 100 ? 2.190 4.084 0.312 1.00 91.62 100 ILE A O 1
ATOM 752 N N . GLU A 1 101 ? 0.608 4.394 1.863 1.00 93.31 101 GLU A N 1
ATOM 753 C CA . GLU A 1 101 ? 1.550 4.374 2.982 1.00 93.31 101 GLU A CA 1
ATOM 754 C C . GLU A 1 101 ? 2.166 2.985 3.200 1.00 93.31 101 GLU A C 1
ATOM 756 O O . GLU A 1 101 ? 3.363 2.868 3.481 1.00 93.31 101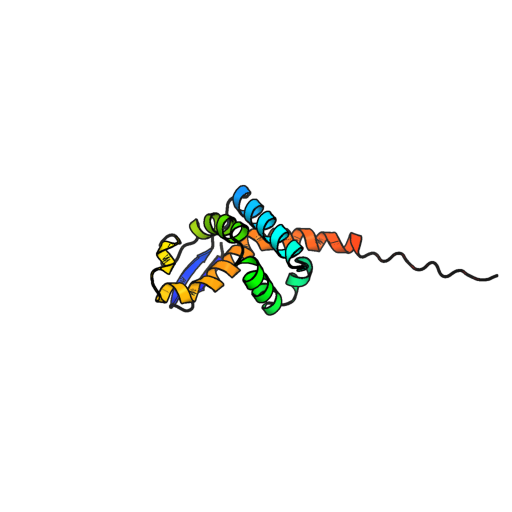 GLU A O 1
ATOM 761 N N . CYS A 1 102 ? 1.396 1.913 2.996 1.00 94.62 102 CYS A N 1
ATOM 762 C CA . CYS A 1 102 ? 1.907 0.545 3.020 1.00 94.62 102 CYS A CA 1
ATOM 763 C C . CYS A 1 102 ? 2.978 0.332 1.941 1.00 94.62 102 CYS A C 1
ATOM 765 O O . CYS A 1 102 ? 4.052 -0.208 2.226 1.00 94.62 102 CYS A O 1
ATOM 767 N N . MET A 1 103 ? 2.733 0.811 0.719 1.00 91.31 103 MET A N 1
ATOM 768 C CA . MET A 1 103 ? 3.702 0.762 -0.373 1.00 91.31 103 MET A CA 1
ATOM 769 C C . MET A 1 103 ? 4.936 1.614 -0.067 1.00 91.31 103 MET A C 1
ATOM 771 O O . MET A 1 103 ? 6.053 1.138 -0.245 1.00 91.31 103 MET A O 1
ATOM 775 N N . LYS A 1 104 ? 4.790 2.832 0.465 1.00 89.69 104 LYS A N 1
ATOM 776 C CA . LYS A 1 104 ? 5.945 3.659 0.861 1.00 89.69 104 LYS A CA 1
ATOM 777 C C . LYS A 1 104 ? 6.847 2.939 1.860 1.00 89.69 104 LYS A C 1
ATOM 779 O O . LYS A 1 104 ? 8.058 2.920 1.673 1.00 89.69 104 LYS A O 1
ATOM 784 N N . VAL A 1 105 ? 6.273 2.298 2.879 1.00 93.38 105 VAL A N 1
ATOM 785 C CA . VAL A 1 105 ? 7.044 1.589 3.913 1.00 93.38 105 VAL A CA 1
ATOM 786 C C . VAL A 1 105 ? 7.736 0.332 3.372 1.00 93.38 105 VAL A C 1
ATOM 788 O O . VAL A 1 105 ? 8.863 0.044 3.772 1.00 93.38 105 VAL A O 1
ATOM 791 N N . ASN A 1 106 ? 7.086 -0.420 2.479 1.00 92.62 106 ASN A N 1
ATOM 792 C CA . ASN A 1 106 ? 7.574 -1.734 2.039 1.00 92.62 106 ASN A CA 1
ATOM 793 C C . ASN A 1 106 ? 8.359 -1.7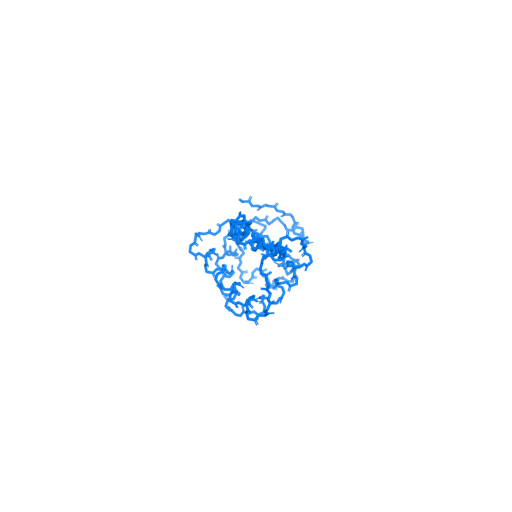11 0.718 1.00 92.62 106 ASN A C 1
ATOM 795 O O . ASN A 1 106 ? 9.270 -2.513 0.529 1.00 92.62 106 ASN A O 1
ATOM 799 N N . PHE A 1 107 ? 8.021 -0.799 -0.190 1.00 87.81 107 PHE A N 1
ATOM 800 C CA . PHE A 1 107 ? 8.601 -0.682 -1.528 1.00 87.81 107 PHE A CA 1
ATOM 801 C C . PHE A 1 107 ? 9.516 0.542 -1.670 1.00 87.81 107 PHE A C 1
ATOM 803 O O . PHE A 1 107 ? 10.566 0.439 -2.304 1.00 87.81 107 PHE A O 1
ATOM 810 N N . GLY A 1 108 ? 9.182 1.668 -1.029 1.00 85.38 108 GLY A N 1
ATOM 811 C CA . GLY A 1 108 ? 9.940 2.926 -1.113 1.00 85.38 108 GLY A CA 1
ATOM 812 C C . GLY A 1 108 ? 11.457 2.773 -0.911 1.00 85.38 108 GLY A C 1
ATOM 813 O O . GLY A 1 108 ? 12.213 3.118 -1.823 1.00 85.38 108 GLY A O 1
ATOM 814 N N . PRO A 1 109 ? 11.931 2.155 0.193 1.00 88.56 109 PRO A N 1
ATOM 815 C CA . PRO A 1 109 ? 13.363 1.974 0.450 1.00 88.56 109 PRO A CA 1
ATOM 816 C C . PRO A 1 109 ? 14.117 1.214 -0.652 1.00 88.56 109 PRO A C 1
ATOM 818 O O . PRO A 1 109 ? 15.313 1.428 -0.864 1.00 88.56 109 PRO A O 1
ATOM 821 N N . LEU A 1 110 ? 13.433 0.323 -1.376 1.00 85.38 110 LEU A N 1
ATOM 822 C CA . LEU A 1 110 ? 14.032 -0.479 -2.444 1.00 85.38 110 LEU A CA 1
ATOM 823 C C . LEU A 1 110 ? 14.250 0.345 -3.710 1.00 85.38 110 LEU A C 1
ATOM 825 O O . LEU A 1 110 ? 15.310 0.252 -4.331 1.00 85.38 110 LEU A O 1
ATOM 829 N N . VAL A 1 111 ? 13.274 1.183 -4.057 1.00 80.69 111 VAL A N 1
ATOM 830 C CA . VAL A 1 111 ? 13.385 2.112 -5.187 1.00 80.69 111 VAL A CA 1
ATOM 831 C C . VAL A 1 111 ? 14.392 3.211 -4.884 1.00 80.69 111 VAL A C 1
ATOM 833 O O . VAL A 1 111 ? 15.213 3.543 -5.735 1.00 80.69 111 VAL A O 1
ATOM 836 N N . GLU A 1 112 ? 14.388 3.751 -3.665 1.00 81.56 112 GLU A N 1
ATOM 837 C CA . GLU A 1 112 ? 15.348 4.771 -3.240 1.00 81.56 112 GLU A CA 1
ATOM 838 C C . GLU A 1 112 ? 16.788 4.266 -3.317 1.00 81.56 112 GLU A C 1
ATOM 840 O O . GLU A 1 112 ? 17.651 4.955 -3.873 1.00 81.56 112 GLU A O 1
ATOM 845 N N . SER A 1 113 ? 17.029 3.047 -2.822 1.00 79.94 113 SER A N 1
ATOM 846 C CA . SER A 1 113 ? 18.334 2.395 -2.898 1.00 79.94 113 SER A CA 1
ATOM 847 C C . SER A 1 113 ? 18.778 2.204 -4.349 1.00 79.94 113 SER A C 1
ATOM 849 O O . SER A 1 113 ? 19.892 2.599 -4.696 1.00 79.94 113 SER A O 1
ATOM 851 N N . LEU A 1 114 ? 17.900 1.700 -5.223 1.00 74.19 114 LEU A N 1
ATOM 852 C CA . LEU A 1 114 ? 18.201 1.520 -6.645 1.00 74.19 114 LEU A CA 1
ATOM 853 C C . LEU A 1 114 ? 18.521 2.858 -7.327 1.00 74.19 114 LEU A C 1
ATOM 855 O O . LEU A 1 114 ? 19.581 3.009 -7.935 1.00 74.19 114 LEU A O 1
ATOM 859 N N . ALA A 1 115 ? 17.652 3.855 -7.163 1.00 73.56 115 ALA A N 1
ATOM 860 C CA . ALA A 1 115 ? 17.818 5.180 -7.750 1.00 73.56 115 ALA A CA 1
ATOM 861 C C . ALA A 1 115 ? 19.104 5.875 -7.275 1.00 73.56 115 ALA A C 1
ATOM 863 O O . ALA A 1 115 ? 19.729 6.588 -8.051 1.00 73.56 115 ALA A O 1
ATOM 864 N N . SER A 1 116 ? 19.543 5.648 -6.031 1.00 76.81 116 SER A N 1
ATOM 865 C CA . SER A 1 116 ? 20.811 6.198 -5.521 1.00 76.81 116 SER A CA 1
ATOM 866 C C . SER A 1 116 ? 22.059 5.645 -6.229 1.00 76.81 116 SER A C 1
ATOM 868 O O . SER A 1 116 ? 23.120 6.263 -6.172 1.00 76.81 116 SER A O 1
ATOM 870 N N . LYS A 1 117 ? 21.949 4.493 -6.906 1.00 74.62 117 LYS A N 1
ATOM 871 C CA . LYS A 1 117 ? 23.045 3.846 -7.648 1.00 74.62 117 LYS A CA 1
ATOM 872 C C . LYS A 1 117 ? 23.059 4.188 -9.139 1.00 74.62 117 LYS A C 1
ATOM 874 O O . LYS A 1 117 ? 24.089 4.023 -9.786 1.00 74.62 117 LYS A O 1
ATOM 879 N N . LEU A 1 118 ? 21.959 4.716 -9.677 1.00 67.75 118 LEU A N 1
ATOM 880 C CA . LEU A 1 118 ? 21.842 5.124 -11.080 1.00 67.75 118 LEU A CA 1
ATOM 881 C C . LEU A 1 118 ? 22.669 6.343 -11.541 1.00 67.75 118 LEU A C 1
ATOM 883 O O . LEU A 1 118 ? 22.932 6.397 -12.741 1.00 67.75 118 LEU A O 1
ATOM 887 N N . PRO A 1 119 ? 23.157 7.277 -10.696 1.00 61.19 119 PRO A N 1
ATOM 888 C CA . PRO A 1 119 ? 24.050 8.346 -11.160 1.00 61.19 119 PRO A CA 1
ATOM 889 C C . PRO A 1 119 ? 25.315 7.813 -11.852 1.00 61.19 119 PRO A C 1
ATOM 891 O O . PRO A 1 119 ? 25.861 8.469 -12.731 1.00 61.19 119 PRO A O 1
ATOM 894 N N . PHE A 1 120 ? 25.741 6.590 -11.517 1.00 53.78 120 PHE A N 1
ATOM 895 C CA . PHE A 1 120 ? 26.844 5.893 -12.185 1.00 53.78 120 PHE A CA 1
ATOM 896 C C . PHE A 1 120 ? 26.506 5.391 -13.602 1.00 53.78 120 PHE A C 1
ATOM 898 O O . PHE A 1 120 ? 27.414 5.149 -14.389 1.00 53.78 120 PHE A O 1
ATOM 905 N N . LEU A 1 121 ? 25.222 5.236 -13.939 1.00 50.12 121 LEU A N 1
ATOM 906 C CA . LEU A 1 121 ? 24.740 4.772 -15.248 1.00 50.12 121 LEU A CA 1
ATOM 907 C C . LEU A 1 121 ? 24.311 5.924 -16.172 1.00 50.12 121 LEU A C 1
ATOM 909 O O . LEU A 1 121 ? 24.201 5.728 -17.377 1.00 50.12 121 LEU A O 1
ATOM 913 N N . GLN A 1 122 ? 24.090 7.126 -15.626 1.00 49.69 122 GLN A N 1
ATOM 914 C CA . GLN A 1 122 ? 23.762 8.340 -16.389 1.00 49.69 122 GLN A CA 1
ATOM 915 C C . GLN A 1 122 ? 24.995 9.154 -16.814 1.00 49.69 122 GLN A C 1
ATOM 917 O O . GLN A 1 122 ? 24.846 10.243 -17.373 1.00 49.69 122 GLN A O 1
ATOM 922 N N . ALA A 1 123 ? 26.210 8.645 -16.585 1.00 47.44 123 ALA A N 1
ATOM 923 C CA . ALA A 1 123 ? 27.417 9.213 -17.171 1.00 47.44 123 ALA A CA 1
ATOM 924 C C . ALA A 1 123 ? 27.350 9.050 -18.700 1.00 47.44 123 ALA A C 1
ATOM 926 O O . ALA A 1 123 ? 27.734 8.027 -19.264 1.00 47.44 123 ALA A O 1
ATOM 927 N N . LYS A 1 124 ? 26.791 10.070 -19.357 1.00 47.12 124 LYS A N 1
ATOM 928 C CA . LYS A 1 124 ? 26.774 10.263 -20.808 1.00 47.12 124 LYS A CA 1
ATOM 929 C C . LYS A 1 124 ? 28.186 9.970 -21.346 1.00 47.12 124 LYS A C 1
ATOM 931 O O . LYS A 1 124 ? 29.136 10.522 -20.784 1.00 47.12 124 LYS A O 1
ATOM 936 N N . PRO A 1 125 ? 28.365 9.157 -22.405 1.00 47.16 125 PRO A N 1
ATOM 937 C CA . PRO A 1 125 ? 29.644 9.100 -23.098 1.00 47.16 125 PRO A CA 1
ATOM 938 C C . PRO A 1 125 ? 30.000 10.530 -23.500 1.00 47.16 125 PRO A C 1
ATOM 940 O O . PRO A 1 125 ? 29.231 11.178 -24.211 1.00 47.16 125 PRO A O 1
ATOM 943 N N . SER A 1 126 ? 31.104 11.054 -22.973 1.00 50.84 126 SER A N 1
ATOM 944 C CA . SER A 1 126 ? 31.620 12.354 -23.383 1.00 50.84 126 SER A CA 1
ATOM 945 C C . SER A 1 126 ? 31.842 12.311 -24.892 1.00 50.84 126 SER A C 1
ATOM 947 O O . SER A 1 126 ? 32.631 11.485 -25.362 1.00 50.84 126 SER A O 1
ATOM 949 N N . GLU A 1 127 ? 31.144 13.166 -25.640 1.00 51.38 127 GLU A N 1
ATOM 950 C CA . GLU A 1 127 ? 31.456 13.428 -27.042 1.00 51.38 127 GLU A CA 1
ATOM 951 C C . GLU A 1 127 ? 32.935 13.808 -27.112 1.00 51.38 127 GLU A C 1
ATOM 953 O O . GLU A 1 127 ? 33.361 14.861 -26.640 1.00 51.38 127 GLU A O 1
ATOM 958 N N . THR A 1 128 ? 33.743 12.895 -27.642 1.00 54.34 128 THR A N 1
ATOM 959 C CA . THR A 1 128 ? 35.106 13.195 -28.048 1.00 54.34 128 THR A CA 1
ATOM 960 C C . THR A 1 128 ? 34.980 13.999 -29.328 1.00 54.34 128 THR A C 1
ATOM 962 O O . THR A 1 128 ? 34.794 13.450 -30.410 1.00 54.34 128 THR A O 1
ATOM 965 N N . THR A 1 129 ? 35.000 15.323 -29.195 1.00 53.88 129 THR A N 1
ATOM 966 C CA . THR A 1 129 ? 35.087 16.236 -30.333 1.00 53.88 129 THR A CA 1
ATOM 967 C C . THR A 1 129 ? 36.322 15.855 -31.156 1.00 53.88 129 THR A C 1
ATOM 969 O O . THR A 1 129 ? 37.426 15.863 -30.605 1.00 53.88 129 THR A O 1
ATOM 972 N N . PRO A 1 130 ? 36.192 15.503 -32.447 1.00 62.09 130 PRO A N 1
ATOM 973 C CA . PRO A 1 130 ? 37.353 15.244 -33.278 1.00 62.09 130 PRO A CA 1
ATOM 974 C C . PRO A 1 130 ? 38.034 16.579 -33.579 1.00 62.09 130 PRO A C 1
ATOM 976 O O . PRO A 1 130 ? 37.515 17.410 -34.327 1.00 62.09 130 PRO A O 1
ATOM 979 N N . T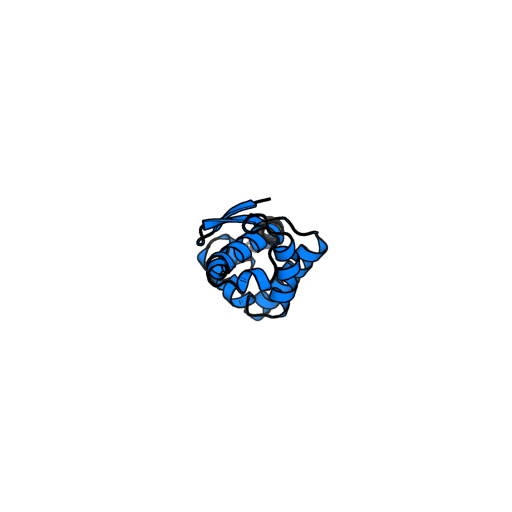HR A 1 131 ? 39.202 16.795 -32.980 1.00 62.62 131 THR A N 1
ATOM 980 C CA . THR A 1 131 ? 40.118 17.867 -33.372 1.00 62.62 131 THR A CA 1
ATOM 981 C C . THR A 1 131 ? 40.538 17.596 -34.814 1.00 62.62 131 THR A C 1
ATOM 983 O O . THR A 1 131 ? 41.259 16.636 -35.087 1.00 62.62 131 THR A O 1
ATOM 986 N N . SER A 1 132 ? 40.010 18.383 -35.750 1.00 63.03 132 SER A N 1
ATOM 987 C CA . SER A 1 132 ? 40.440 18.330 -37.148 1.00 63.03 132 SER A CA 1
ATOM 988 C C . SER A 1 132 ? 41.839 18.957 -37.292 1.00 63.03 132 SER A C 1
ATOM 990 O O . SER A 1 132 ? 42.158 19.854 -36.508 1.00 63.03 132 SER A O 1
ATOM 992 N N . PRO A 1 133 ? 42.664 18.445 -38.226 1.00 66.62 133 PRO A N 1
ATOM 993 C CA . PRO A 1 133 ? 44.084 18.781 -38.382 1.00 66.62 133 PRO A CA 1
ATOM 994 C C . PRO A 1 133 ? 44.356 20.204 -38.879 1.00 66.62 133 PRO A C 1
ATOM 996 O O . PRO A 1 133 ? 43.484 20.775 -39.574 1.00 66.62 133 PRO A O 1
#

Solvent-accessible surface area (backbone atoms only — not comparable to full-atom values): 7555 Å² total; per-residue (Å²): 119,51,75,51,71,36,82,62,68,41,47,34,38,41,41,71,46,60,68,73,45,26,50,45,28,43,55,29,47,52,51,47,29,56,75,70,72,46,62,75,78,68,42,80,78,36,74,68,50,40,51,55,49,44,64,64,35,61,78,33,70,63,31,46,67,26,41,49,70,35,45,50,62,16,27,50,71,84,39,68,37,52,78,72,54,50,71,44,72,62,47,48,62,26,45,66,62,52,51,54,51,45,43,47,64,43,36,40,66,59,52,52,55,52,58,70,58,42,69,77,72,66,66,68,81,75,81,76,76,79,83,77,134

Secondary structure (DSSP, 8-state):
-EEEE-TTS-EEEE-PPPHHHHHHHHHHHHHHHHHTT--TTGGGS-HHHHHHHHHHHHT-HHHHHHHHHHHTT-EETTEEP-GGGGGSTTGGGGHHHHHHHHHHHHTHHHHHHHHHHGGGT------------

Mean predicted aligned error: 7.5 Å

Sequence (133 aa):
MNQFTGPSGANIIIQAAPWPDAKKLKMAVEREAAGAGINLLDLKSDASGIVSAILRVDGADAVDAALWPCLARCLRGGQKITEQTFDDPEARKDYYEIVIECMKVNFGPLVESLASKLPFLQAKPSETTPTSP

pLDDT: mean 85.13, std 15.0, range [47.12, 98.44]